Protein AF-A0A524MDP3-F1 (afdb_monomer_lite)

Foldseek 3Di:
DDDDDDDDDDQQQQPQWDWDWDADPPPRDIDIDTDPRSVVSCVVRNDDPDDDDPQPFDADPPPRDGHGPPDQADPVPGHGD

Structure (mmCIF, N/CA/C/O backbone):
data_AF-A0A524MDP3-F1
#
_entry.id   AF-A0A524MDP3-F1
#
loop_
_atom_site.group_PDB
_atom_site.id
_atom_site.type_symbol
_atom_site.label_atom_id
_atom_site.label_alt_id
_atom_site.label_comp_id
_atom_site.label_asym_id
_atom_site.label_entity_id
_atom_site.label_seq_id
_atom_site.pdbx_PDB_ins_code
_atom_site.Cartn_x
_atom_site.Cartn_y
_atom_site.Cartn_z
_atom_site.occupancy
_atom_site.B_iso_or_equiv
_atom_site.auth_seq_id
_atom_site.auth_comp_id
_atom_site.auth_asym_id
_atom_site.auth_atom_id
_atom_site.pdbx_PDB_model_num
ATOM 1 N N . MET A 1 1 ? 20.021 0.417 -28.431 1.00 43.78 1 MET A N 1
ATOM 2 C CA . MET A 1 1 ? 19.178 -0.038 -27.308 1.00 43.78 1 MET A CA 1
ATOM 3 C C . MET A 1 1 ? 18.165 1.061 -27.033 1.00 43.78 1 MET A C 1
ATOM 5 O O . MET A 1 1 ? 18.553 2.102 -26.529 1.00 43.78 1 MET A O 1
ATOM 9 N N . GLN A 1 2 ? 16.922 0.898 -27.487 1.00 43.62 2 GLN A N 1
ATOM 10 C CA . GLN A 1 2 ? 15.833 1.851 -27.257 1.00 43.62 2 GLN A CA 1
ATOM 11 C C . GLN A 1 2 ? 14.705 1.080 -26.572 1.00 43.62 2 GLN A C 1
ATOM 13 O O . GLN A 1 2 ? 14.001 0.308 -27.213 1.00 43.62 2 GLN A O 1
ATOM 18 N N . GLY A 1 3 ? 14.592 1.242 -25.259 1.00 43.78 3 GLY A N 1
ATOM 19 C CA . GLY A 1 3 ? 13.387 0.928 -24.500 1.00 43.78 3 GLY A CA 1
ATOM 20 C C . GLY A 1 3 ? 12.959 2.212 -23.794 1.00 43.78 3 GLY A C 1
ATOM 21 O O . GLY A 1 3 ? 13.806 3.038 -23.477 1.00 43.78 3 GLY A O 1
ATOM 22 N N . GLN A 1 4 ? 11.694 2.494 -23.549 1.00 51.97 4 GLN A N 1
ATOM 23 C CA . GLN A 1 4 ? 10.448 1.794 -23.832 1.00 51.97 4 GLN A CA 1
ATOM 24 C C . GLN A 1 4 ? 9.352 2.855 -23.633 1.00 51.97 4 GLN A C 1
ATOM 26 O O . GLN A 1 4 ? 9.529 3.805 -22.871 1.00 51.97 4 GLN A O 1
ATOM 31 N N . GLN A 1 5 ? 8.233 2.723 -24.338 1.00 52.97 5 GLN A N 1
ATOM 32 C CA . GLN A 1 5 ? 7.068 3.589 -24.168 1.00 52.97 5 GLN A CA 1
ATOM 33 C C . GLN A 1 5 ? 6.622 3.608 -22.697 1.00 52.97 5 GLN A C 1
ATOM 35 O O . GLN A 1 5 ? 6.218 2.582 -22.156 1.00 52.97 5 GLN A O 1
ATOM 40 N N . HIS A 1 6 ? 6.670 4.773 -22.051 1.00 46.28 6 HIS A N 1
ATOM 41 C CA . HIS A 1 6 ? 6.083 4.946 -20.725 1.00 46.28 6 HIS A CA 1
ATOM 42 C C . HIS A 1 6 ? 4.556 4.964 -20.849 1.00 46.28 6 HIS A C 1
ATOM 44 O O . HIS A 1 6 ? 3.978 5.908 -21.392 1.00 46.28 6 HIS A O 1
ATOM 50 N N . VAL A 1 7 ? 3.894 3.928 -20.335 1.00 48.47 7 VAL A N 1
ATOM 51 C CA . VAL A 1 7 ? 2.441 3.935 -20.147 1.00 48.47 7 VAL A CA 1
ATOM 52 C C . VAL A 1 7 ? 2.142 4.785 -18.915 1.00 48.47 7 VAL A C 1
ATOM 54 O O . VAL A 1 7 ? 2.523 4.438 -17.799 1.00 48.47 7 VAL A O 1
ATOM 57 N N . ARG A 1 8 ? 1.476 5.926 -19.114 1.00 45.53 8 ARG A N 1
ATOM 58 C CA . ARG A 1 8 ? 0.940 6.724 -18.008 1.00 45.53 8 ARG A CA 1
ATOM 59 C C . ARG A 1 8 ? -0.286 6.013 -17.447 1.00 45.53 8 ARG A C 1
ATOM 61 O O . ARG A 1 8 ? -1.332 6.000 -18.088 1.00 45.53 8 ARG A O 1
ATOM 68 N N . ILE A 1 9 ? -0.142 5.431 -16.263 1.00 53.88 9 ILE A N 1
ATOM 69 C CA . ILE A 1 9 ? -1.260 4.902 -15.483 1.00 53.88 9 ILE A CA 1
ATOM 70 C C . ILE A 1 9 ? -1.703 6.015 -14.537 1.00 53.88 9 ILE A C 1
ATOM 72 O O . ILE A 1 9 ? -0.918 6.480 -13.711 1.00 53.88 9 ILE A O 1
ATOM 76 N N . ASP A 1 10 ? -2.943 6.470 -14.692 1.00 53.06 10 ASP A N 1
ATOM 77 C CA . ASP A 1 10 ? -3.523 7.474 -13.808 1.00 53.06 10 ASP A CA 1
ATOM 78 C C . ASP A 1 10 ? -3.903 6.788 -12.490 1.00 53.06 10 ASP A C 1
ATOM 80 O O . ASP A 1 10 ? -4.835 5.984 -12.433 1.00 53.06 10 ASP A O 1
ATOM 84 N N . LEU A 1 11 ? -3.110 7.027 -11.446 1.00 59.75 11 LEU A N 1
ATOM 85 C CA . LEU A 1 11 ? -3.317 6.471 -10.113 1.00 59.75 11 LEU A CA 1
ATOM 86 C C . LEU A 1 11 ? -4.006 7.537 -9.244 1.00 59.75 11 LEU A C 1
ATOM 88 O O . LEU A 1 11 ? -3.324 8.382 -8.649 1.00 59.75 11 LEU A O 1
ATOM 92 N N . PRO A 1 12 ? -5.350 7.549 -9.156 1.00 51.47 12 PRO A N 1
ATOM 93 C CA . PRO A 1 12 ? -6.073 8.553 -8.383 1.00 51.47 12 PRO A CA 1
ATOM 94 C C . PRO A 1 12 ? -5.654 8.515 -6.904 1.00 51.47 12 PRO A C 1
ATOM 96 O O . PRO A 1 12 ? -5.880 7.532 -6.202 1.00 51.47 12 PRO A O 1
ATOM 99 N N . GLY A 1 13 ? -5.042 9.606 -6.429 1.00 51.31 13 GLY A N 1
ATOM 100 C CA . GLY A 1 1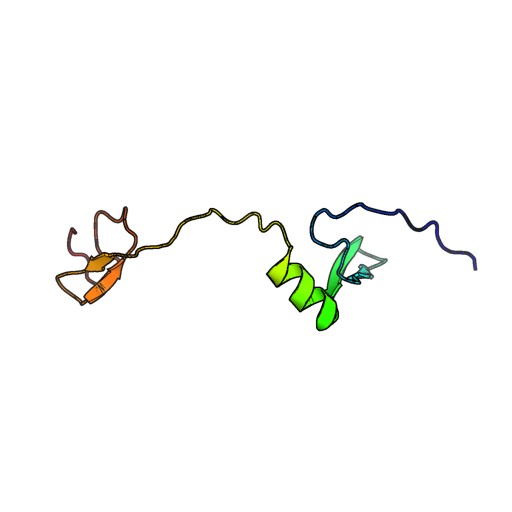3 ? -4.481 9.737 -5.072 1.00 51.31 13 GLY A CA 1
ATOM 101 C C . GLY A 1 13 ? -2.953 9.612 -4.989 1.00 51.31 13 GLY A C 1
ATOM 102 O O . GLY A 1 13 ? -2.372 9.944 -3.961 1.00 51.31 13 GLY A O 1
ATOM 103 N N . VAL A 1 14 ? -2.303 9.195 -6.077 1.00 55.41 14 VAL A N 1
ATOM 104 C CA . VAL A 1 14 ? -0.840 9.096 -6.221 1.00 55.41 14 VAL A CA 1
ATOM 105 C C . VAL A 1 14 ? -0.31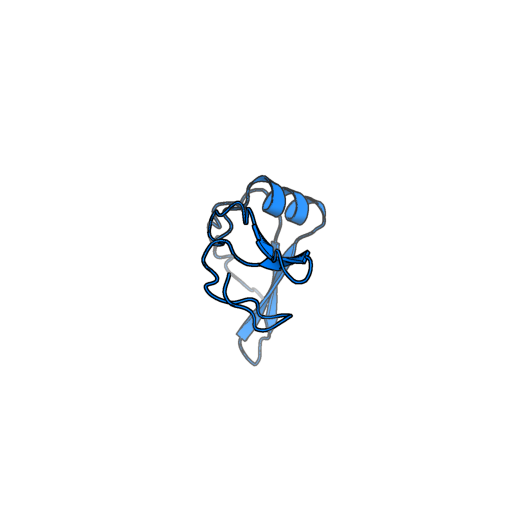2 10.154 -7.199 1.00 55.41 14 VAL A C 1
ATOM 107 O O . VAL A 1 14 ? 0.886 10.310 -7.353 1.00 55.41 14 VAL A O 1
ATOM 110 N N . THR A 1 15 ? -1.179 10.961 -7.822 1.00 57.28 15 THR A N 1
ATOM 111 C CA . THR A 1 15 ? -0.788 12.030 -8.768 1.00 57.28 15 THR A CA 1
ATOM 112 C C . THR A 1 15 ? 0.179 13.067 -8.182 1.00 57.28 15 THR A C 1
ATOM 114 O O . THR A 1 15 ? 0.819 13.806 -8.924 1.00 57.28 15 THR A O 1
ATOM 117 N N . THR A 1 16 ? 0.299 13.123 -6.854 1.00 61.53 16 THR A N 1
ATOM 118 C CA . THR A 1 16 ? 1.232 13.984 -6.116 1.00 61.53 16 THR A CA 1
ATOM 119 C C . THR A 1 16 ? 2.448 13.233 -5.559 1.00 61.53 16 THR A C 1
ATOM 121 O O . THR A 1 16 ? 3.305 13.850 -4.932 1.00 61.53 16 THR A O 1
ATOM 124 N N . ALA A 1 17 ? 2.551 11.922 -5.764 1.00 68.06 17 ALA A N 1
ATOM 125 C CA . ALA A 1 17 ? 3.663 11.091 -5.325 1.00 68.06 17 ALA A CA 1
ATOM 126 C C . ALA A 1 17 ? 4.464 10.594 -6.534 1.00 68.06 17 ALA A C 1
ATOM 128 O O . ALA A 1 17 ? 3.907 10.031 -7.475 1.00 68.06 17 ALA A O 1
ATOM 129 N N . THR A 1 18 ? 5.782 10.780 -6.503 1.00 72.56 18 THR A N 1
ATOM 130 C CA . THR A 1 18 ? 6.671 10.132 -7.470 1.00 72.56 18 THR A CA 1
ATOM 131 C C . THR A 1 18 ? 6.809 8.668 -7.072 1.00 72.56 18 THR A C 1
ATOM 133 O O . THR A 1 18 ? 7.258 8.377 -5.962 1.00 72.56 18 THR A O 1
ATOM 136 N N . LEU A 1 19 ? 6.413 7.757 -7.965 1.00 80.81 19 LEU A N 1
ATOM 137 C CA . LEU A 1 19 ? 6.628 6.325 -7.788 1.00 80.81 19 LEU A CA 1
ATOM 138 C C . LEU A 1 19 ? 7.743 5.822 -8.700 1.00 80.81 19 LEU A C 1
ATOM 140 O O . LEU A 1 19 ? 7.771 6.144 -9.888 1.00 80.81 19 LEU A O 1
ATOM 144 N N . GLU A 1 20 ? 8.601 4.972 -8.151 1.00 81.00 20 GLU A N 1
ATOM 145 C CA . GLU A 1 20 ? 9.538 4.158 -8.917 1.00 81.00 20 GLU A CA 1
ATOM 146 C C . GLU A 1 20 ? 9.019 2.723 -8.975 1.00 81.00 20 GLU A C 1
ATOM 148 O O . GLU A 1 20 ? 8.624 2.152 -7.958 1.00 81.00 20 GLU A O 1
ATOM 153 N N . ALA A 1 21 ? 9.006 2.149 -10.177 1.00 87.88 21 ALA A N 1
ATOM 154 C CA . ALA A 1 21 ? 8.607 0.769 -10.401 1.00 87.88 21 ALA A CA 1
ATOM 155 C C . ALA A 1 21 ? 9.834 -0.064 -10.768 1.00 87.88 21 ALA A C 1
ATOM 157 O O . ALA A 1 21 ? 10.513 0.222 -11.756 1.00 87.88 21 ALA A O 1
ATOM 158 N N . LEU A 1 22 ? 10.089 -1.118 -10.000 1.00 85.50 22 LEU A N 1
ATOM 159 C CA . LEU A 1 22 ? 11.124 -2.106 -10.289 1.00 85.50 22 LEU A CA 1
ATOM 160 C C . LEU A 1 22 ? 10.433 -3.389 -10.737 1.00 85.50 22 LEU A C 1
ATOM 162 O O . LEU A 1 22 ? 9.624 -3.937 -9.996 1.00 85.50 22 LEU A O 1
ATOM 166 N N . THR A 1 23 ? 10.711 -3.843 -11.962 1.00 92.31 23 THR A N 1
ATOM 167 C CA . THR A 1 23 ? 10.099 -5.055 -12.529 1.00 92.31 23 THR A CA 1
ATOM 168 C C . THR A 1 23 ? 11.165 -6.090 -12.862 1.00 92.31 23 THR A C 1
ATOM 170 O O . THR A 1 23 ? 12.103 -5.801 -13.605 1.00 92.31 23 THR A O 1
ATOM 173 N N . CYS A 1 24 ? 11.013 -7.304 -12.332 1.00 91.62 24 CYS A N 1
ATOM 174 C CA . CYS A 1 24 ? 11.869 -8.434 -12.670 1.00 91.62 24 CYS A CA 1
ATOM 175 C C . CYS A 1 24 ? 11.616 -8.872 -14.117 1.00 91.62 24 CYS A C 1
ATOM 177 O O . CYS A 1 24 ? 10.494 -9.224 -14.479 1.00 91.62 24 CYS A O 1
ATOM 179 N N . VAL A 1 25 ? 12.666 -8.899 -14.937 1.00 93.19 25 VAL A N 1
ATOM 180 C CA . VAL A 1 25 ? 12.564 -9.269 -16.359 1.00 93.19 25 VAL A CA 1
ATOM 181 C C . VAL A 1 25 ? 12.292 -10.759 -16.584 1.00 93.19 25 VAL A C 1
ATOM 183 O O . VAL A 1 25 ? 11.791 -11.125 -17.642 1.00 93.19 25 VAL A O 1
ATOM 186 N N . GLU A 1 26 ? 12.599 -11.613 -15.606 1.00 94.62 26 GLU A N 1
ATOM 187 C CA . GLU A 1 26 ? 12.428 -13.066 -15.723 1.00 94.62 26 GLU A CA 1
ATOM 188 C C . GLU A 1 26 ? 11.018 -13.525 -15.332 1.00 94.62 26 GLU A C 1
ATOM 190 O O . GLU A 1 26 ? 10.457 -14.401 -15.987 1.00 94.62 26 GLU A O 1
ATOM 195 N N . CYS A 1 27 ? 10.429 -12.940 -14.281 1.00 96.00 27 CYS A N 1
ATOM 196 C CA . CYS A 1 27 ? 9.133 -13.378 -13.743 1.00 96.00 27 CYS A CA 1
ATOM 197 C C . CYS A 1 27 ? 8.017 -12.325 -13.803 1.00 96.00 27 CYS A C 1
ATOM 199 O O . CYS A 1 27 ? 6.866 -12.651 -13.522 1.00 96.00 27 CYS A O 1
ATOM 201 N N . GLY A 1 28 ? 8.326 -11.072 -14.149 1.00 91.62 28 GLY A N 1
ATOM 202 C CA . GLY A 1 28 ? 7.344 -9.987 -14.237 1.00 91.62 28 GLY A CA 1
ATOM 203 C C . GLY A 1 28 ? 6.851 -9.449 -12.891 1.00 91.62 28 GLY A C 1
ATOM 204 O O . GLY A 1 28 ? 5.927 -8.643 -12.867 1.00 91.62 28 GLY A O 1
ATOM 205 N N . PHE A 1 29 ? 7.442 -9.873 -11.770 1.00 92.06 29 PHE A N 1
ATOM 206 C CA . PHE A 1 29 ? 7.138 -9.307 -10.456 1.00 92.06 29 PHE A CA 1
ATOM 207 C C . PHE A 1 29 ? 7.498 -7.816 -10.417 1.00 92.06 29 PHE A C 1
ATOM 209 O O . PHE A 1 29 ? 8.615 -7.455 -10.796 1.00 92.06 29 PHE A O 1
ATOM 216 N N . THR A 1 30 ? 6.570 -6.975 -9.952 1.00 91.31 30 THR A N 1
ATOM 217 C CA . THR A 1 30 ? 6.738 -5.517 -9.885 1.00 91.31 30 THR A CA 1
ATOM 218 C C . THR A 1 30 ? 6.566 -5.011 -8.458 1.00 91.31 30 THR A C 1
ATOM 220 O O . THR A 1 30 ? 5.517 -5.209 -7.844 1.00 91.31 30 THR A O 1
ATOM 223 N N . GLU A 1 31 ? 7.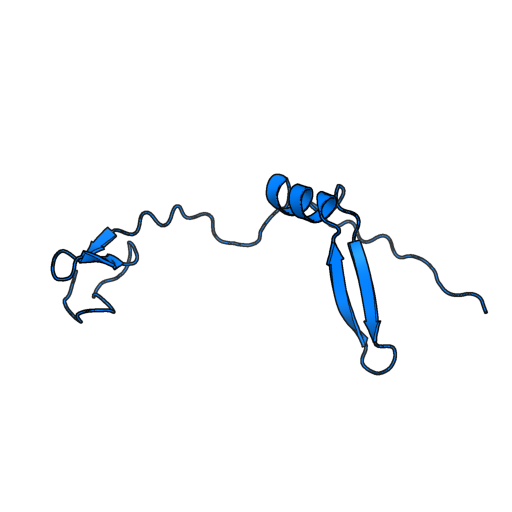566 -4.285 -7.969 1.00 89.62 31 GLU A N 1
ATOM 224 C CA . GLU A 1 31 ? 7.512 -3.533 -6.715 1.00 89.62 31 GLU A CA 1
ATOM 225 C C . GLU A 1 31 ? 7.379 -2.038 -7.003 1.00 89.62 31 GLU A C 1
ATOM 227 O O . GLU A 1 31 ? 7.947 -1.520 -7.968 1.00 89.62 31 GLU A O 1
ATOM 232 N N . LEU A 1 32 ? 6.620 -1.344 -6.154 1.00 86.38 32 LEU A N 1
ATOM 233 C CA . LEU A 1 32 ? 6.402 0.096 -6.239 1.00 86.38 32 LEU A CA 1
ATOM 234 C C . LEU A 1 32 ? 6.981 0.774 -5.002 1.00 86.38 32 LEU A C 1
ATOM 236 O O . LEU A 1 32 ? 6.587 0.471 -3.874 1.00 86.38 32 LEU A O 1
ATOM 240 N N . TYR A 1 33 ? 7.870 1.731 -5.228 1.00 80.88 33 TYR A N 1
ATOM 241 C CA . TYR A 1 33 ? 8.497 2.531 -4.187 1.00 80.88 33 TYR A CA 1
ATOM 242 C C . TYR A 1 33 ? 8.059 3.981 -4.299 1.00 80.88 33 TYR A C 1
ATOM 244 O O . TYR A 1 33 ? 7.801 4.485 -5.388 1.00 80.88 33 TYR A O 1
ATOM 252 N N . SER A 1 34 ? 7.999 4.658 -3.157 1.00 84.38 34 SER A N 1
ATOM 253 C CA . SER A 1 34 ? 7.762 6.094 -3.076 1.00 84.38 34 SER A CA 1
ATOM 254 C C . SER A 1 34 ? 8.861 6.724 -2.240 1.00 84.38 34 SER A C 1
ATOM 256 O O . SER A 1 34 ? 9.257 6.180 -1.206 1.00 84.38 34 SER A O 1
ATOM 258 N N . ASP A 1 35 ? 9.301 7.910 -2.640 1.00 81.88 35 ASP A N 1
ATOM 259 C CA . ASP A 1 35 ? 10.155 8.737 -1.799 1.00 81.88 35 ASP A CA 1
ATOM 260 C C . ASP A 1 35 ? 9.394 9.245 -0.557 1.00 81.88 35 ASP A C 1
ATOM 262 O O . ASP A 1 35 ? 8.184 9.048 -0.385 1.00 81.88 35 ASP A O 1
ATOM 266 N N . ARG A 1 36 ? 10.110 9.918 0.349 1.00 82.81 36 ARG A N 1
ATOM 267 C CA . ARG A 1 36 ? 9.528 10.405 1.607 1.00 82.81 36 ARG A CA 1
ATOM 268 C C . ARG A 1 36 ? 8.377 11.392 1.379 1.00 82.81 36 ARG A C 1
ATOM 270 O O . ARG A 1 36 ? 7.406 11.354 2.135 1.00 82.81 36 ARG A O 1
ATOM 277 N N . LEU A 1 37 ? 8.487 12.275 0.384 1.00 79.94 37 LEU A N 1
ATOM 278 C CA . LEU A 1 37 ? 7.445 13.254 0.070 1.00 79.94 37 LEU A CA 1
ATOM 279 C C . LEU A 1 37 ? 6.219 12.572 -0.547 1.00 79.94 37 LEU A C 1
ATOM 281 O O . LEU A 1 37 ? 5.092 12.833 -0.128 1.00 79.94 37 LEU A O 1
ATOM 285 N N . GLY A 1 38 ? 6.424 11.640 -1.472 1.00 80.75 38 GLY A N 1
ATOM 286 C CA . GLY A 1 38 ? 5.364 10.833 -2.053 1.00 80.75 38 GLY A CA 1
ATOM 287 C C . GLY A 1 38 ? 4.639 9.988 -1.007 1.00 80.75 38 GLY A C 1
ATOM 288 O O . GLY A 1 38 ? 3.411 9.966 -0.998 1.00 80.75 38 GLY A O 1
ATOM 289 N N . LEU A 1 39 ? 5.349 9.420 -0.024 1.00 82.19 39 LEU A N 1
ATOM 290 C CA . LEU A 1 39 ? 4.721 8.701 1.088 1.00 82.19 39 LEU A CA 1
ATOM 291 C C . LEU A 1 39 ? 3.827 9.624 1.929 1.00 82.19 39 LEU A C 1
ATOM 293 O O . LEU A 1 39 ? 2.738 9.228 2.349 1.00 82.19 39 LEU A O 1
ATOM 297 N N . GLN A 1 40 ? 4.268 10.859 2.184 1.00 83.25 40 GLN A N 1
ATOM 298 C CA . GLN A 1 40 ? 3.447 11.856 2.875 1.00 83.25 40 GLN A CA 1
ATOM 299 C C . GLN A 1 40 ? 2.200 12.214 2.063 1.00 83.25 40 GLN A C 1
ATOM 301 O O . GLN A 1 40 ? 1.108 12.303 2.624 1.00 83.25 40 GLN A O 1
ATOM 306 N N . ASN A 1 41 ? 2.345 12.366 0.750 1.00 77.94 41 ASN A N 1
ATOM 307 C CA . ASN A 1 41 ? 1.243 12.684 -0.148 1.00 77.94 41 ASN A CA 1
ATOM 308 C C . ASN A 1 41 ? 0.233 11.537 -0.262 1.00 77.94 41 ASN A C 1
ATOM 310 O O . ASN A 1 41 ? -0.966 11.784 -0.155 1.00 77.94 41 ASN A O 1
ATOM 314 N N . ILE A 1 42 ? 0.697 10.289 -0.352 1.00 79.50 42 ILE A N 1
ATOM 315 C CA . ILE A 1 42 ? -0.153 9.092 -0.304 1.00 79.50 42 ILE A CA 1
ATOM 316 C C . ILE A 1 42 ? -0.928 9.058 1.015 1.00 79.50 42 ILE A C 1
ATOM 318 O O . ILE A 1 42 ? -2.140 8.896 1.007 1.00 79.50 42 ILE A O 1
ATOM 322 N N . ARG A 1 43 ? -0.272 9.283 2.160 1.00 79.44 43 ARG A N 1
ATOM 323 C CA . ARG A 1 43 ? -0.953 9.335 3.470 1.00 79.44 43 ARG A CA 1
ATOM 324 C C . ARG A 1 43 ? -2.002 10.439 3.563 1.00 79.44 43 ARG A C 1
ATOM 326 O O . ARG A 1 43 ? -3.023 10.243 4.211 1.00 79.44 43 ARG A O 1
ATOM 333 N N . LYS A 1 44 ? -1.734 11.596 2.958 1.00 78.81 44 LYS A N 1
ATOM 334 C CA . LYS A 1 44 ? -2.590 12.780 3.073 1.00 78.81 44 LYS A CA 1
ATOM 335 C C . LYS A 1 44 ? -3.759 12.785 2.085 1.00 78.81 44 LYS A C 1
ATOM 337 O O . LYS A 1 44 ? -4.835 13.255 2.438 1.00 78.81 44 LYS A O 1
ATOM 342 N N . TYR A 1 45 ? -3.545 12.304 0.863 1.00 76.69 45 TYR A N 1
ATOM 343 C CA . TYR A 1 45 ? -4.490 12.435 -0.254 1.00 76.69 45 TYR A CA 1
ATOM 344 C C . TYR A 1 45 ? -4.855 11.103 -0.920 1.00 76.69 45 TYR A C 1
ATOM 346 O O . TYR A 1 45 ? -5.735 11.071 -1.783 1.00 76.69 45 TYR A O 1
ATOM 354 N N . GLY A 1 46 ? -4.176 10.015 -0.556 1.00 71.38 46 GLY A N 1
ATOM 355 C CA . GLY A 1 46 ? -4.443 8.687 -1.085 1.00 71.38 46 GLY A CA 1
ATOM 356 C C . GLY A 1 46 ? -5.859 8.229 -0.758 1.00 71.38 46 GLY A C 1
ATOM 357 O O . GLY A 1 46 ? -6.395 8.484 0.322 1.00 71.38 46 GLY A O 1
ATOM 358 N N . ARG A 1 47 ? -6.479 7.530 -1.709 1.00 69.31 47 ARG A N 1
ATOM 359 C CA . ARG A 1 47 ? -7.756 6.846 -1.497 1.00 69.31 47 ARG A CA 1
ATOM 360 C C . ARG A 1 47 ? -7.465 5.417 -1.063 1.00 69.31 47 ARG A C 1
ATOM 362 O O . ARG A 1 47 ? -7.278 4.533 -1.892 1.00 69.31 47 ARG A O 1
ATOM 369 N N . PHE A 1 48 ? -7.374 5.209 0.244 1.00 70.50 48 PHE A N 1
ATOM 370 C CA . PHE A 1 48 ? -7.141 3.886 0.810 1.00 70.50 48 PHE A CA 1
ATOM 371 C C . PHE A 1 48 ? -8.406 3.032 0.685 1.00 70.50 48 PHE A C 1
ATOM 373 O O . PHE A 1 48 ? -9.464 3.406 1.187 1.00 70.50 48 PHE A O 1
ATOM 380 N N . LEU A 1 49 ? -8.296 1.870 0.037 1.00 66.12 49 LEU A N 1
ATOM 381 C CA . LEU A 1 49 ? -9.327 0.830 0.070 1.00 66.12 49 LEU A CA 1
ATOM 382 C C . LEU A 1 49 ? -9.231 0.098 1.417 1.00 66.12 49 LEU A C 1
ATOM 384 O O . LEU A 1 49 ? -8.737 -1.019 1.514 1.00 66.12 49 LEU A O 1
ATOM 388 N N . GLY A 1 50 ? -9.646 0.790 2.475 1.00 56.91 50 GLY A N 1
ATOM 389 C CA . GLY A 1 50 ? -9.749 0.293 3.839 1.00 56.91 50 GLY A CA 1
ATOM 390 C C . GLY A 1 50 ? -11.016 0.877 4.448 1.00 56.91 50 GLY A C 1
ATOM 391 O O . GLY A 1 50 ? -11.228 2.086 4.396 1.00 56.91 50 GLY A O 1
ATOM 392 N N . ARG A 1 51 ? -11.892 -0.003 4.929 1.00 50.81 51 ARG A N 1
ATOM 393 C CA . ARG A 1 51 ? -13.227 0.296 5.460 1.00 50.81 51 ARG A CA 1
ATOM 394 C C . ARG A 1 51 ? -13.187 1.511 6.410 1.00 50.81 51 ARG A C 1
ATOM 396 O O . ARG A 1 51 ? -12.360 1.511 7.322 1.00 50.81 51 ARG A O 1
ATOM 403 N N . PRO A 1 52 ? -14.033 2.543 6.220 1.00 59.22 52 PRO A N 1
ATOM 404 C CA . PRO A 1 52 ? -14.110 3.633 7.172 1.00 59.22 52 PRO A CA 1
ATOM 405 C C . PRO A 1 52 ? -14.838 3.102 8.399 1.00 59.22 52 PRO A C 1
ATOM 407 O O . PRO A 1 52 ? -16.059 3.026 8.417 1.00 59.22 52 PRO A O 1
ATOM 410 N N . GLU A 1 53 ? -14.105 2.725 9.429 1.00 51.47 53 GLU A N 1
ATOM 411 C CA . GLU A 1 53 ? -14.696 2.586 10.746 1.00 51.47 53 GLU A CA 1
ATOM 412 C C . GLU A 1 53 ? -13.710 3.197 11.723 1.00 51.47 53 GLU A C 1
ATOM 414 O O . GLU A 1 53 ? -12.586 2.731 11.910 1.00 51.47 53 GLU A O 1
ATOM 419 N N . SER A 1 54 ? -14.149 4.282 12.357 1.00 53.00 54 SER A N 1
ATOM 420 C CA . SER A 1 54 ? -13.797 4.478 13.747 1.00 53.00 54 SER A CA 1
ATOM 421 C C . SER A 1 54 ? -14.107 3.161 14.456 1.00 53.00 54 SER A C 1
ATOM 423 O O . SER A 1 54 ? -15.251 2.891 14.815 1.00 53.00 54 SER A O 1
ATOM 425 N N . GLU A 1 55 ? -13.093 2.318 14.604 1.00 57.44 55 GLU A N 1
ATOM 426 C CA . GLU A 1 55 ? -13.058 1.233 15.567 1.00 57.44 55 GLU A CA 1
ATOM 427 C C . GLU A 1 55 ? -13.152 1.895 16.946 1.00 57.44 55 GLU A C 1
ATOM 429 O O . GLU A 1 55 ? -12.169 2.047 17.674 1.00 57.44 55 GLU A O 1
ATOM 434 N N . THR A 1 56 ? -14.351 2.345 17.318 1.00 62.72 56 THR A N 1
ATOM 435 C CA . THR A 1 56 ? -14.716 2.594 18.705 1.00 62.72 56 THR A CA 1
ATOM 436 C C . THR A 1 56 ? -14.828 1.222 19.352 1.00 62.72 56 THR A C 1
ATOM 438 O O . THR A 1 56 ? -15.921 0.743 19.646 1.00 62.72 56 THR A O 1
ATOM 441 N N . GLY A 1 57 ? -13.687 0.540 19.476 1.00 69.38 57 GLY A N 1
ATOM 442 C CA . GLY A 1 57 ? -13.590 -0.720 20.183 1.00 69.38 57 GLY A CA 1
ATOM 443 C C . GLY A 1 57 ? -14.144 -0.506 21.582 1.00 69.38 57 GLY A C 1
ATOM 444 O O . GLY A 1 57 ? -13.781 0.456 22.265 1.00 69.38 57 GLY A O 1
ATOM 445 N N . ARG A 1 58 ? -15.068 -1.372 21.989 1.00 87.19 58 ARG A N 1
ATOM 446 C CA . ARG A 1 58 ? -15.561 -1.376 23.364 1.00 87.19 58 ARG A CA 1
ATOM 447 C C . ARG A 1 58 ? -14.535 -2.076 24.251 1.00 87.19 58 ARG A C 1
ATOM 449 O O . ARG A 1 58 ? -13.624 -2.747 23.766 1.00 87.19 58 ARG A O 1
ATOM 456 N N . VAL A 1 59 ? -14.648 -1.888 25.557 1.00 92.75 59 VAL A N 1
ATOM 457 C CA . VAL A 1 59 ? -13.764 -2.533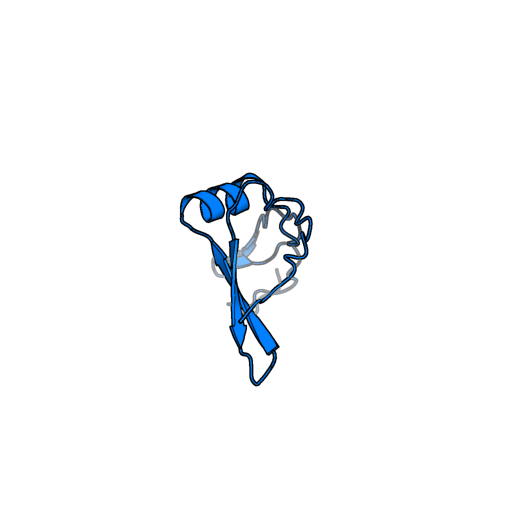 26.532 1.00 92.75 59 VAL A CA 1
ATOM 458 C C . VAL A 1 59 ? -14.518 -3.700 27.154 1.00 92.75 59 VAL A C 1
ATOM 460 O O . VAL A 1 59 ? -15.656 -3.540 27.589 1.00 92.75 59 VAL A O 1
ATOM 463 N N . CYS A 1 60 ? -13.901 -4.880 27.181 1.00 93.88 60 CYS A N 1
ATOM 464 C CA . CYS A 1 60 ? -14.459 -6.038 27.864 1.00 93.88 60 CYS A CA 1
ATOM 465 C C . CYS A 1 60 ? -14.593 -5.731 29.369 1.00 93.88 60 CYS A C 1
ATOM 467 O O . CYS A 1 60 ? -13.582 -5.429 30.003 1.00 93.88 60 CYS A O 1
ATOM 469 N N . PRO A 1 61 ? -15.784 -5.862 29.981 1.00 93.88 61 PRO A N 1
ATOM 470 C CA . PRO A 1 61 ? -15.974 -5.567 31.403 1.00 93.88 61 PRO A CA 1
ATOM 471 C C . PRO A 1 61 ? -15.307 -6.590 32.338 1.00 93.88 61 PRO A C 1
ATOM 473 O O . PRO A 1 61 ? -15.185 -6.330 33.530 1.00 93.88 61 PRO A O 1
ATOM 476 N N . PHE A 1 62 ? -14.871 -7.744 31.81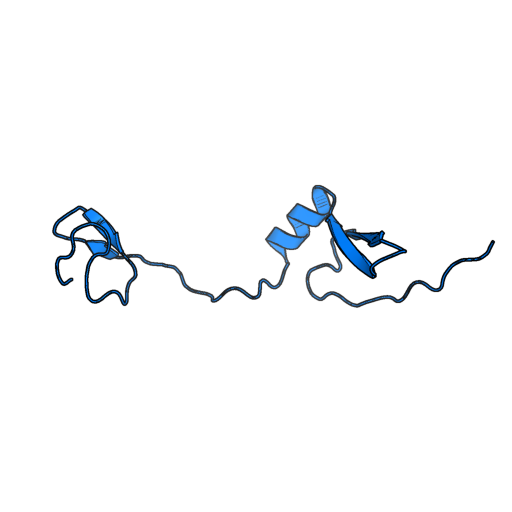8 1.00 96.00 62 PHE A N 1
ATOM 477 C CA . PHE A 1 62 ? -14.280 -8.825 32.615 1.00 96.00 62 PHE A CA 1
ATOM 478 C C . PHE A 1 62 ? -12.750 -8.788 32.669 1.00 96.00 62 PHE A C 1
ATOM 480 O O . PHE A 1 62 ? -12.170 -9.145 33.688 1.00 96.00 62 PHE A O 1
ATOM 487 N N . CYS A 1 63 ? -12.089 -8.402 31.573 1.00 95.62 63 CYS A N 1
ATOM 488 C CA . CYS A 1 63 ? -10.621 -8.407 31.477 1.00 95.62 63 CYS A CA 1
ATOM 489 C C . CYS A 1 63 ? -10.020 -7.080 30.997 1.00 95.62 63 CYS A C 1
ATOM 491 O O . CYS A 1 63 ? -8.805 -6.970 30.869 1.00 95.62 63 CYS A O 1
ATOM 493 N N . SER A 1 64 ? -10.854 -6.079 30.704 1.00 93.75 64 SER A N 1
ATOM 494 C CA . SER A 1 64 ? -10.443 -4.766 30.194 1.00 93.75 64 SER A CA 1
ATOM 495 C C . SER A 1 64 ? -9.748 -4.776 28.825 1.00 93.75 64 SER A C 1
ATOM 497 O O . SER A 1 64 ? -9.193 -3.759 28.405 1.00 93.75 64 SER A O 1
ATOM 499 N N . ALA A 1 65 ? -9.808 -5.888 28.087 1.00 93.00 65 ALA A N 1
ATOM 500 C CA . ALA A 1 65 ? -9.315 -5.954 26.717 1.00 93.00 65 ALA A CA 1
ATOM 501 C C . ALA A 1 65 ? -10.158 -5.082 25.776 1.00 93.00 65 ALA A C 1
ATOM 503 O O . ALA A 1 65 ? -11.383 -5.007 25.908 1.00 93.00 65 ALA A O 1
ATOM 504 N N . LYS A 1 66 ? -9.510 -4.456 24.788 1.00 92.38 66 LYS A N 1
ATOM 505 C CA . LYS A 1 66 ? -10.222 -3.813 23.678 1.00 92.38 66 LYS A CA 1
ATOM 506 C C . LYS A 1 66 ? -10.787 -4.897 22.773 1.00 92.38 66 LYS A C 1
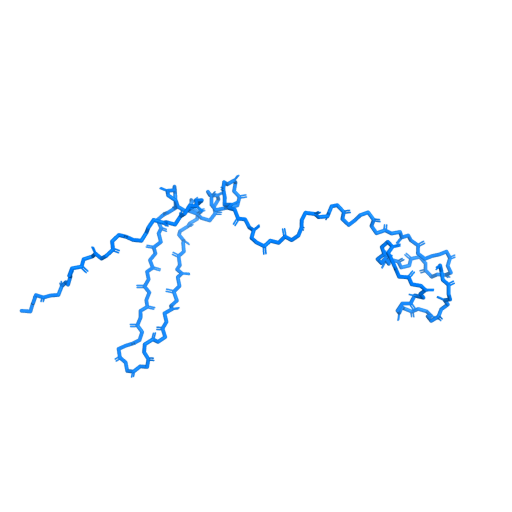ATOM 508 O O . LYS A 1 66 ? -10.049 -5.752 22.296 1.00 92.38 66 LYS A O 1
ATOM 513 N N . VAL A 1 67 ? -12.087 -4.844 22.539 1.00 92.06 67 VAL A N 1
ATOM 514 C CA . VAL A 1 67 ? -12.813 -5.803 21.709 1.00 92.06 67 VAL A CA 1
ATOM 515 C C . VAL A 1 67 ? -13.565 -5.062 20.617 1.00 92.06 67 VAL A C 1
ATOM 517 O O . VAL A 1 67 ? -13.915 -3.885 20.758 1.00 92.06 67 VAL A O 1
ATOM 520 N N . ARG A 1 68 ? -13.811 -5.761 19.510 1.00 86.31 68 ARG A N 1
ATOM 521 C CA . ARG A 1 68 ? -14.569 -5.195 18.398 1.00 86.31 68 ARG A CA 1
ATOM 522 C C . ARG A 1 68 ? -15.982 -4.796 18.855 1.00 86.31 68 ARG A C 1
ATOM 524 O O . ARG A 1 68 ? -16.534 -5.445 19.752 1.00 86.31 68 ARG A O 1
ATOM 531 N N . PRO A 1 69 ? -16.591 -3.761 18.252 1.00 84.62 69 PRO A N 1
ATOM 532 C CA . PRO A 1 69 ? -17.937 -3.321 18.623 1.00 84.62 69 PRO A CA 1
ATOM 533 C C . PRO A 1 69 ? -18.990 -4.429 18.465 1.00 84.62 69 PRO A C 1
ATOM 535 O O . PRO A 1 69 ? -19.922 -4.504 19.258 1.00 84.62 69 PRO A O 1
ATOM 538 N N . ASP A 1 70 ? -18.804 -5.303 17.472 1.00 86.19 70 ASP A N 1
ATOM 539 C CA . ASP A 1 70 ? -19.693 -6.400 17.077 1.00 86.19 70 ASP A CA 1
ATOM 540 C C . ASP A 1 70 ? -19.338 -7.764 17.703 1.00 86.19 70 ASP A C 1
ATOM 542 O O . ASP A 1 70 ? -19.994 -8.764 17.415 1.00 86.19 70 ASP A O 1
ATOM 546 N N . ALA A 1 71 ? -18.307 -7.839 18.552 1.00 88.94 71 ALA A N 1
ATOM 547 C CA . ALA A 1 71 ? -17.888 -9.099 19.167 1.00 88.94 71 ALA A CA 1
ATOM 548 C C . ALA A 1 71 ? -18.953 -9.610 20.148 1.00 88.94 71 ALA A C 1
ATOM 550 O O . ALA A 1 71 ? -19.314 -8.877 21.049 1.00 88.94 71 ALA A O 1
ATOM 551 N N . THR A 1 72 ? -19.421 -10.853 20.037 1.00 92.81 72 THR A N 1
ATOM 552 C CA . THR A 1 72 ? -20.369 -11.472 20.998 1.00 92.81 72 THR A CA 1
ATOM 553 C C . THR A 1 72 ? -19.675 -12.110 22.205 1.00 92.81 72 THR A C 1
ATOM 555 O O . THR A 1 72 ? -20.301 -12.368 23.231 1.00 92.81 72 THR A O 1
ATOM 558 N N . TYR A 1 73 ? -18.369 -12.359 22.093 1.00 94.81 73 TYR A N 1
ATOM 559 C CA . TYR A 1 73 ? -17.522 -12.891 23.154 1.00 94.81 73 TYR A CA 1
ATOM 560 C C . TYR A 1 73 ? -16.126 -12.266 23.087 1.00 94.81 73 TYR A C 1
ATOM 562 O O . TYR A 1 73 ? -15.689 -11.766 22.048 1.00 94.81 73 TYR A O 1
ATOM 570 N N . CYS A 1 74 ? -15.420 -12.268 24.212 1.00 95.25 74 CYS A N 1
ATOM 571 C CA . CYS A 1 74 ? -14.069 -11.741 24.316 1.00 95.25 74 CYS A CA 1
ATOM 572 C C . CYS A 1 74 ? -13.043 -12.792 23.875 1.00 95.25 74 CYS A C 1
ATOM 574 O O . CYS A 1 74 ? -12.992 -13.878 24.449 1.00 95.25 74 CYS A O 1
ATOM 576 N N . SER A 1 75 ? -12.184 -12.456 22.908 1.00 93.19 75 SER A N 1
ATOM 577 C CA . SER A 1 75 ? -11.088 -13.330 22.462 1.00 93.19 75 SER A CA 1
ATOM 578 C C . SER A 1 75 ? -10.012 -13.552 23.526 1.00 93.19 75 SER A C 1
ATOM 580 O O . SER A 1 75 ? -9.347 -14.579 23.499 1.00 93.19 75 SER A O 1
ATOM 582 N N . GLU A 1 76 ? -9.860 -12.612 24.463 1.00 95.69 76 GLU A N 1
ATOM 583 C CA . GLU A 1 76 ? -8.822 -12.678 25.497 1.00 95.69 76 GLU A CA 1
ATOM 584 C C . GLU A 1 76 ? -9.244 -13.517 26.707 1.00 95.69 76 GLU A C 1
ATOM 586 O O . GLU A 1 76 ? -8.430 -14.250 27.260 1.00 95.69 76 GLU A O 1
ATOM 591 N N . CYS A 1 77 ? -10.507 -13.423 27.141 1.00 96.00 77 CYS A N 1
ATOM 592 C CA . CYS A 1 77 ? -10.971 -14.106 28.358 1.00 96.00 77 CYS A CA 1
ATOM 593 C C . CYS A 1 77 ? -12.101 -15.120 28.146 1.00 96.00 77 CYS A C 1
ATOM 595 O O . CYS A 1 77 ? -12.474 -15.809 29.090 1.00 96.00 77 CYS A O 1
ATOM 597 N N . GLY A 1 78 ? -12.670 -15.211 26.942 1.00 94.25 78 GLY A N 1
ATOM 598 C CA . GLY A 1 78 ? -13.713 -16.182 26.600 1.00 94.25 78 GLY A CA 1
ATOM 599 C C . GLY A 1 78 ? -15.117 -15.860 27.128 1.00 94.25 78 GLY A C 1
ATOM 600 O O . GLY A 1 78 ? -16.055 -16.581 26.803 1.00 94.25 78 GLY A O 1
ATOM 601 N N . ASN A 1 79 ? -15.295 -14.787 27.906 1.00 95.00 79 ASN A N 1
ATOM 602 C CA . ASN A 1 79 ? -16.617 -14.377 28.390 1.00 95.00 79 ASN A CA 1
ATOM 603 C C . ASN A 1 79 ? -17.463 -13.740 27.282 1.00 95.00 79 ASN A C 1
ATOM 605 O O . ASN A 1 79 ? -16.947 -12.996 26.446 1.00 95.00 79 ASN A O 1
ATOM 609 N N . ASN A 1 80 ? -18.775 -13.972 27.330 1.00 93.88 80 ASN A N 1
ATOM 610 C CA . ASN A 1 80 ? -19.749 -13.279 26.484 1.00 93.88 80 ASN A CA 1
ATOM 611 C C . ASN A 1 80 ? -19.849 -11.798 26.878 1.00 93.88 80 ASN A C 1
ATOM 613 O O . ASN A 1 80 ? -19.813 -11.477 28.068 1.00 93.88 80 ASN A O 1
ATOM 617 N N . ILE A 1 81 ? -19.965 -10.907 25.890 1.00 88.12 81 ILE A N 1
ATOM 618 C CA . ILE A 1 81 ? -19.929 -9.445 26.070 1.00 88.12 81 ILE A CA 1
ATOM 619 C C . ILE A 1 81 ? -20.981 -8.731 25.241 1.00 88.12 81 ILE A C 1
ATOM 621 O O . ILE A 1 81 ? -21.278 -9.177 24.115 1.00 88.12 81 ILE A O 1
#

Sequence (81 aa):
MQGQQHVRIDLPGVTTATLEALTCVECGFTELYSDRLGLQNIRKYGRFLGRPESETGRVCPFCSAKVRPDATYCSECGNNI

Secondary structure (DSSP, 8-state):
-----------TTTTTS-EEEEE-TTT--EEEEE-HHHHHHHHHH----S------PEEPTTT--EE-TT-SB-TTT--B-

pLDDT: mean 76.75, std 16.98, range [43.62, 96.0]

Radius of gyration: 21.67 Å; chains: 1; bounding box: 40×30×60 Å